Protein AF-A0A942LK55-F1 (afdb_monomer)

Solvent-accessible surface area (backbone atoms only — not comparable to full-atom values): 6197 Å² total; per-residue (Å²): 140,86,79,91,82,88,82,89,78,90,85,82,89,84,93,87,85,88,76,92,65,76,73,73,69,73,68,76,76,65,62,83,71,74,80,70,79,50,87,19,44,73,30,44,54,52,12,54,51,25,48,75,70,66,37,50,70,59,15,43,55,22,17,53,51,10,32,72,61,28,71,58,39,29,68,24,27,44,47,46,16,52,46,24,50,78,70,68,37,60,71,54,19,55,56,23,43,56,50,19,67,70,21,111

Sequence (104 aa):
MIHHTLVAGAVALLLGLPPAGAEAQSVPIEPAGSPAASAAQPQLDAALSALRAGNLPAAEQHFQAAVARDPQSAAGYLGMAEVAGRRGDQKTVEAWLRKGMAAA

pLDDT: mean 78.29, std 23.19, range [38.81, 98.5]

Structure (mmCIF, N/CA/C/O backbone):
data_AF-A0A942LK55-F1
#
_entry.id   AF-A0A942LK55-F1
#
loop_
_atom_site.group_PDB
_atom_site.id
_atom_site.type_symbol
_atom_site.label_atom_id
_atom_site.label_alt_id
_atom_site.label_comp_id
_atom_site.label_asym_id
_atom_site.label_entity_id
_atom_site.label_seq_id
_atom_site.pdbx_PDB_ins_code
_atom_site.Cartn_x
_atom_site.Cartn_y
_atom_site.Cartn_z
_atom_site.occupancy
_atom_site.B_iso_or_equiv
_atom_site.auth_seq_id
_atom_site.auth_comp_id
_atom_site.auth_asym_id
_atom_site.auth_atom_id
_atom_site.pdbx_PDB_model_num
ATOM 1 N N . MET A 1 1 ? 9.600 -50.834 1.790 1.00 38.81 1 MET A N 1
ATOM 2 C CA . MET A 1 1 ? 10.464 -49.990 0.936 1.00 38.81 1 MET A CA 1
ATOM 3 C C . MET A 1 1 ? 10.150 -50.358 -0.511 1.00 38.81 1 MET A C 1
ATOM 5 O O . MET A 1 1 ? 10.700 -51.320 -1.027 1.00 38.81 1 MET A O 1
ATOM 9 N N . ILE A 1 2 ? 9.127 -49.727 -1.092 1.00 48.91 2 ILE A N 1
ATOM 10 C CA . ILE A 1 2 ? 8.524 -50.167 -2.360 1.00 48.91 2 ILE A CA 1
ATOM 11 C C . ILE A 1 2 ? 9.082 -49.288 -3.479 1.00 48.91 2 ILE A C 1
ATOM 13 O O . ILE A 1 2 ? 8.946 -48.069 -3.437 1.00 48.91 2 ILE A O 1
ATOM 17 N N . HIS A 1 3 ? 9.764 -49.935 -4.420 1.00 41.69 3 HIS A N 1
ATOM 18 C CA . HIS A 1 3 ? 10.304 -49.344 -5.638 1.00 41.69 3 HIS A CA 1
ATOM 19 C C . HIS A 1 3 ? 9.198 -49.181 -6.695 1.00 41.69 3 HIS A C 1
ATOM 21 O O . HIS A 1 3 ? 8.256 -49.970 -6.753 1.00 41.69 3 HIS A O 1
ATOM 27 N N . HIS A 1 4 ? 9.345 -48.147 -7.524 1.00 50.84 4 HIS A N 1
ATOM 28 C CA . HIS A 1 4 ? 8.488 -47.792 -8.656 1.00 50.84 4 HIS A CA 1
ATOM 29 C C . HIS A 1 4 ? 8.338 -48.922 -9.686 1.00 50.84 4 HIS A C 1
ATOM 31 O O . HIS A 1 4 ? 9.323 -49.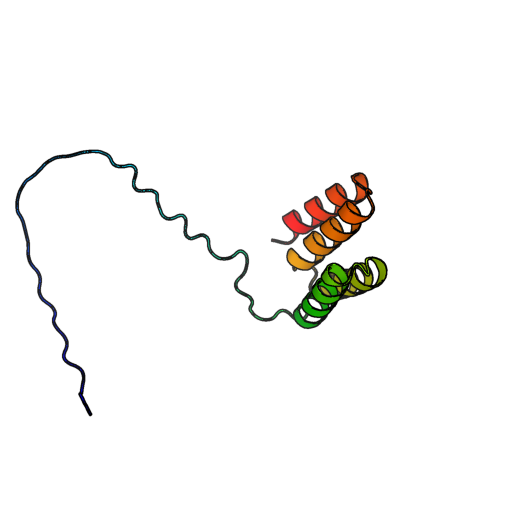560 -10.052 1.00 50.84 4 HIS A O 1
ATOM 37 N N . THR A 1 5 ? 7.137 -49.066 -10.255 1.00 55.53 5 THR A 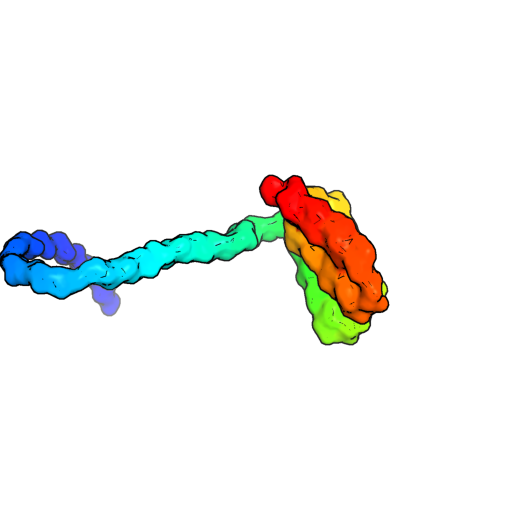N 1
ATOM 38 C CA . THR A 1 5 ? 6.936 -49.696 -11.569 1.00 55.53 5 THR A CA 1
ATOM 39 C C . THR A 1 5 ? 5.983 -48.862 -12.427 1.00 55.53 5 THR A C 1
ATOM 41 O O . THR A 1 5 ? 4.985 -48.319 -11.962 1.00 55.53 5 THR A O 1
ATOM 44 N N . LEU A 1 6 ? 6.390 -48.713 -13.683 1.00 48.03 6 LEU A N 1
ATOM 45 C CA . LEU A 1 6 ? 5.790 -47.954 -14.772 1.00 48.03 6 LEU A CA 1
ATOM 46 C C . LEU A 1 6 ? 4.725 -48.817 -15.466 1.00 48.03 6 LEU A C 1
ATOM 48 O O . LEU A 1 6 ? 4.987 -49.985 -15.741 1.00 48.03 6 LEU A O 1
ATOM 52 N N . VAL A 1 7 ? 3.559 -48.250 -15.795 1.00 45.31 7 VAL A N 1
ATOM 53 C CA . VAL A 1 7 ? 2.585 -48.887 -16.698 1.00 45.31 7 VAL A CA 1
ATOM 54 C C . VAL A 1 7 ? 2.218 -47.897 -17.794 1.00 45.31 7 VA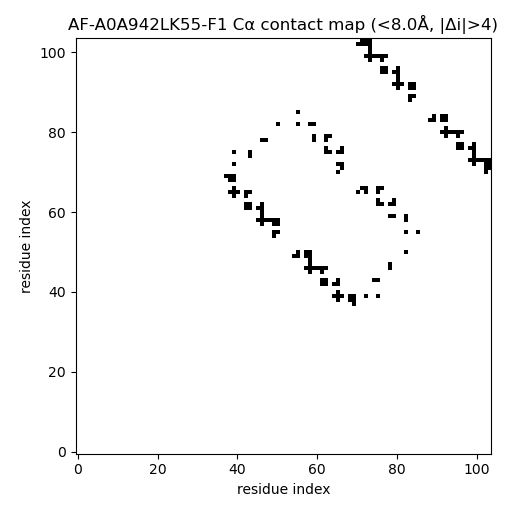L A C 1
ATOM 56 O O . VAL A 1 7 ? 1.411 -46.990 -17.607 1.00 45.31 7 VAL A O 1
ATOM 59 N N . ALA A 1 8 ? 2.845 -48.089 -18.951 1.00 44.94 8 ALA A N 1
ATOM 60 C CA . ALA A 1 8 ? 2.304 -47.666 -20.229 1.00 44.94 8 ALA A CA 1
ATOM 61 C C . ALA A 1 8 ? 1.260 -48.707 -20.658 1.00 44.94 8 ALA A C 1
ATOM 63 O O . ALA A 1 8 ? 1.550 -49.901 -20.682 1.00 44.94 8 ALA A O 1
ATOM 64 N N . GLY A 1 9 ? 0.052 -48.262 -20.988 1.00 40.06 9 GLY A N 1
ATOM 65 C CA . GLY A 1 9 ? -1.018 -49.131 -21.467 1.00 40.06 9 GLY A CA 1
ATOM 66 C C . GLY A 1 9 ? -2.027 -48.326 -22.267 1.00 40.06 9 GLY A C 1
ATOM 67 O O . GLY A 1 9 ? -2.917 -47.703 -21.701 1.00 40.06 9 GLY A O 1
ATOM 68 N N . ALA A 1 10 ? -1.847 -48.314 -23.585 1.00 48.22 10 ALA A N 1
ATOM 69 C CA . ALA A 1 10 ? -2.799 -47.769 -24.540 1.00 48.22 10 ALA A CA 1
ATOM 70 C C . ALA A 1 10 ? -4.076 -48.626 -24.581 1.00 48.22 10 ALA A C 1
ATOM 72 O O . ALA A 1 10 ? -3.988 -49.851 -24.634 1.00 48.22 10 ALA A O 1
ATOM 73 N N . VAL A 1 11 ? -5.247 -47.988 -24.643 1.00 44.94 11 VAL A N 1
ATOM 74 C CA . VAL A 1 11 ? -6.500 -48.623 -25.079 1.00 44.94 11 VAL A CA 1
ATOM 75 C C . VAL A 1 11 ? -7.236 -47.655 -25.998 1.00 44.94 11 VAL A C 1
ATOM 77 O O . VAL A 1 11 ? -7.442 -46.492 -25.659 1.00 44.94 11 VAL A O 1
ATOM 80 N N . ALA A 1 12 ? -7.603 -48.152 -27.177 1.00 45.56 12 ALA A N 1
ATOM 81 C CA . ALA A 1 12 ? -8.296 -47.432 -28.233 1.00 45.56 12 ALA A CA 1
ATOM 82 C C . ALA A 1 12 ? -9.739 -47.950 -28.423 1.00 45.56 12 ALA A C 1
ATOM 84 O O . ALA A 1 12 ? -9.970 -49.154 -28.355 1.00 45.56 12 ALA A O 1
ATOM 85 N N . LEU A 1 13 ? -10.629 -47.003 -28.760 1.00 44.91 13 LEU A N 1
ATOM 86 C CA . LEU A 1 13 ? -11.964 -47.080 -29.395 1.00 44.91 13 LEU A CA 1
ATOM 87 C C . LEU A 1 13 ? -13.153 -47.761 -28.679 1.00 44.91 13 LEU A C 1
ATOM 89 O O . LEU A 1 13 ? -13.166 -48.973 -28.520 1.00 44.91 13 LEU A O 1
ATOM 93 N N . LEU A 1 14 ? -14.253 -47.003 -28.494 1.00 43.22 14 LEU A N 1
ATOM 94 C CA . LEU A 1 14 ? -15.614 -47.382 -28.940 1.00 43.22 14 LEU A CA 1
ATOM 95 C C . LEU A 1 14 ? -16.594 -46.174 -28.940 1.00 43.22 14 LEU A C 1
ATOM 97 O O . LEU A 1 14 ? -16.424 -45.231 -28.176 1.00 43.22 14 LEU A O 1
ATOM 101 N N . LEU A 1 15 ? -17.586 -46.210 -29.841 1.00 49.38 15 LEU A N 1
ATOM 102 C CA . LEU A 1 15 ? -18.501 -45.133 -30.271 1.00 49.38 15 LEU A CA 1
ATOM 103 C C . LEU A 1 15 ? -19.495 -44.598 -29.207 1.00 49.38 15 LEU A C 1
ATOM 105 O O . LEU A 1 15 ? -20.108 -45.382 -28.489 1.00 49.38 15 LEU A O 1
ATOM 109 N N . GLY A 1 16 ? -19.783 -43.285 -29.249 1.00 44.41 16 GLY A N 1
ATOM 110 C CA . GLY A 1 16 ? -20.932 -42.625 -28.597 1.00 44.41 16 GLY A CA 1
ATOM 111 C C . GLY A 1 16 ? -20.881 -41.084 -28.711 1.00 44.41 16 GLY A C 1
ATOM 112 O O . GLY A 1 16 ? -19.802 -40.512 -28.670 1.00 44.41 16 GLY A O 1
ATOM 113 N N . LEU A 1 17 ? -22.020 -40.405 -28.886 1.00 53.25 17 LEU A N 1
ATOM 114 C CA . LEU A 1 17 ? -22.191 -38.981 -29.245 1.00 53.25 17 LEU A CA 1
ATOM 115 C C . LEU A 1 17 ? -23.295 -38.327 -28.374 1.00 53.25 17 LEU A C 1
ATOM 117 O O . LEU A 1 17 ? -24.180 -39.063 -27.942 1.00 53.25 17 LEU A O 1
ATOM 121 N N . PRO A 1 18 ? -23.413 -36.979 -28.272 1.00 62.09 18 PRO A N 1
ATOM 122 C CA . PRO A 1 18 ? -22.612 -35.940 -27.589 1.00 62.09 18 PRO A CA 1
ATOM 123 C C . PRO A 1 18 ? -23.332 -35.420 -26.289 1.00 62.09 18 PRO A C 1
ATOM 125 O O . PRO A 1 18 ? -24.358 -35.984 -25.913 1.00 62.09 18 PRO A O 1
ATOM 128 N N . PRO A 1 19 ? -22.857 -34.380 -25.563 1.00 46.12 19 PRO A N 1
ATOM 129 C CA . PRO A 1 19 ? -23.092 -32.996 -25.985 1.00 46.12 19 PRO A CA 1
ATOM 130 C C . PRO A 1 19 ? -21.832 -32.133 -25.909 1.00 46.12 19 PRO A C 1
ATOM 132 O O . PRO A 1 19 ? -20.880 -32.440 -25.195 1.00 46.12 19 PRO A O 1
ATOM 135 N N . ALA A 1 20 ? -21.876 -31.010 -26.622 1.00 53.47 20 ALA A N 1
ATOM 136 C CA . ALA A 1 20 ? -21.055 -29.841 -26.357 1.00 53.47 20 ALA A CA 1
ATOM 137 C C . ALA A 1 20 ? -21.318 -29.349 -24.920 1.00 53.47 20 ALA A C 1
ATOM 139 O O . ALA A 1 20 ? -22.041 -28.384 -24.687 1.00 53.47 20 ALA A O 1
ATOM 140 N N . GLY A 1 21 ? -20.765 -30.055 -23.938 1.00 47.84 21 GLY A N 1
ATOM 141 C CA . GLY A 1 21 ? -20.386 -29.443 -22.686 1.00 47.84 21 GLY A CA 1
ATOM 142 C C . GLY A 1 21 ? -19.286 -28.484 -23.071 1.00 47.84 21 GLY A C 1
ATOM 143 O O . GLY A 1 21 ? -18.251 -28.919 -23.566 1.00 47.84 21 GLY A O 1
ATOM 144 N N . ALA A 1 22 ? -19.566 -27.188 -22.947 1.00 53.44 22 ALA A N 1
ATOM 145 C CA . ALA A 1 22 ? -18.534 -26.180 -22.909 1.00 53.44 22 ALA A CA 1
ATOM 146 C C . ALA A 1 22 ? -17.435 -26.744 -22.016 1.00 53.44 22 ALA A C 1
ATOM 148 O O . ALA A 1 22 ? -17.634 -26.884 -20.806 1.00 53.44 22 ALA A O 1
ATOM 149 N N . GLU A 1 23 ? -16.322 -27.151 -22.627 1.00 42.31 23 GLU A N 1
ATOM 150 C CA . GLU A 1 23 ? -15.087 -27.268 -21.897 1.00 42.31 23 GLU A CA 1
ATOM 151 C C . GLU A 1 23 ? -14.938 -25.866 -21.338 1.00 42.31 23 GLU A C 1
ATOM 153 O O . GLU A 1 23 ? -14.666 -24.902 -22.060 1.00 42.31 23 GLU A O 1
ATOM 158 N N . ALA A 1 24 ? -15.286 -25.730 -20.058 1.00 49.16 24 ALA A N 1
ATOM 159 C CA . ALA A 1 24 ? -14.739 -24.707 -19.219 1.00 49.16 24 ALA A CA 1
ATOM 160 C C . ALA A 1 24 ? -13.256 -24.984 -19.348 1.00 49.16 24 ALA A C 1
ATOM 162 O O . ALA A 1 24 ? -12.705 -25.811 -18.626 1.00 49.16 24 ALA A O 1
ATOM 163 N N . GLN A 1 25 ? -12.672 -24.383 -20.389 1.00 42.34 25 GLN A N 1
ATOM 164 C CA . GLN A 1 25 ? -11.265 -24.144 -20.511 1.00 42.34 25 GLN A CA 1
ATOM 165 C C . GLN A 1 25 ? -10.973 -23.622 -19.129 1.00 42.34 25 GLN A C 1
ATOM 167 O O . GLN A 1 25 ? -11.468 -22.557 -18.743 1.00 42.34 25 GLN A O 1
ATOM 172 N N . SER A 1 26 ? -10.355 -24.473 -18.323 1.00 41.25 26 SER A N 1
ATOM 173 C CA . SER A 1 26 ? -9.757 -24.083 -17.080 1.00 41.25 26 SER A CA 1
ATOM 174 C C . SER A 1 26 ? -8.740 -23.086 -17.568 1.00 41.25 26 SER A C 1
ATOM 176 O O . SER A 1 26 ? -7.639 -23.476 -17.942 1.00 41.25 26 SER A O 1
ATOM 178 N N . VAL A 1 27 ? -9.176 -21.822 -17.699 1.00 50.78 27 VAL A N 1
ATOM 179 C CA . VAL A 1 27 ? -8.309 -20.672 -17.830 1.00 50.78 27 VAL A CA 1
ATOM 180 C C . VAL A 1 27 ? -7.322 -20.979 -16.737 1.00 50.78 27 VAL A C 1
ATOM 182 O O . VAL A 1 27 ? -7.757 -21.080 -15.580 1.00 50.78 27 VAL A O 1
ATOM 185 N N . PRO A 1 28 ? -6.066 -21.304 -17.079 1.00 45.16 28 PRO A N 1
ATOM 186 C CA . PRO A 1 28 ? -5.054 -21.384 -16.069 1.00 45.16 28 PRO A CA 1
ATOM 187 C C . PRO A 1 28 ? -5.167 -20.014 -15.437 1.00 45.16 28 PRO A C 1
ATOM 189 O O . PRO A 1 28 ? -4.870 -19.000 -16.071 1.00 45.16 28 PRO A O 1
ATOM 192 N N . ILE A 1 29 ? -5.744 -19.957 -14.239 1.00 51.50 29 ILE A N 1
ATOM 193 C CA . ILE A 1 29 ? -5.610 -18.786 -13.410 1.00 51.50 29 ILE A CA 1
ATOM 194 C C . ILE A 1 29 ? -4.161 -18.935 -13.002 1.00 51.50 29 ILE A C 1
ATOM 196 O O . ILE A 1 29 ? -3.858 -19.507 -11.958 1.00 51.50 29 ILE A O 1
ATOM 200 N N . GLU A 1 30 ? -3.265 -18.585 -13.931 1.00 41.84 30 GLU A N 1
ATOM 201 C CA . GLU A 1 30 ? -1.885 -18.334 -13.623 1.00 41.84 30 GLU A CA 1
ATOM 202 C C . GLU A 1 30 ? -2.000 -17.347 -12.474 1.00 41.84 30 GLU A C 1
ATOM 204 O O . GLU A 1 30 ? -2.601 -16.280 -12.660 1.00 41.84 30 GLU A O 1
ATOM 209 N N . PRO A 1 31 ? -1.607 -17.743 -11.251 1.00 53.75 31 PRO A N 1
ATOM 210 C CA . PRO A 1 31 ? -1.652 -16.827 -10.134 1.00 53.75 31 PRO A CA 1
ATOM 211 C C . PRO A 1 31 ? -0.874 -15.610 -10.610 1.00 53.75 31 PRO A C 1
ATOM 213 O O . PRO A 1 31 ? 0.287 -15.753 -10.992 1.00 53.75 31 PRO A O 1
ATOM 216 N N . ALA A 1 32 ? -1.562 -14.471 -10.723 1.00 53.66 32 ALA A N 1
ATOM 217 C CA . ALA A 1 32 ? -0.995 -13.241 -11.244 1.00 53.66 32 ALA A CA 1
ATOM 218 C C . ALA A 1 32 ? 0.371 -13.029 -10.582 1.00 53.66 32 ALA A C 1
ATOM 220 O O . ALA A 1 32 ? 0.432 -12.764 -9.385 1.00 53.66 32 ALA A O 1
ATOM 221 N N . GLY A 1 33 ? 1.444 -13.248 -11.34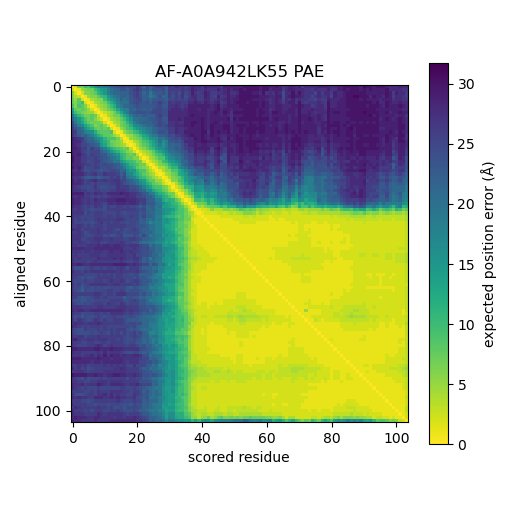7 1.00 52.53 33 GLY A N 1
ATOM 222 C CA . GLY A 1 33 ? 2.815 -13.279 -10.849 1.00 52.53 33 GLY A CA 1
ATOM 223 C C . GLY A 1 33 ? 3.075 -14.375 -9.809 1.00 52.53 33 GLY A C 1
ATOM 224 O O . GLY A 1 33 ? 2.805 -14.217 -8.620 1.00 52.53 33 GLY A O 1
ATOM 225 N N . SER A 1 34 ? 3.723 -15.462 -10.226 1.00 45.06 34 SER A N 1
ATOM 226 C CA . SER A 1 34 ? 4.432 -16.327 -9.276 1.00 45.06 34 SER A CA 1
ATOM 227 C C . SER A 1 34 ? 5.362 -15.469 -8.397 1.00 45.06 34 SER A C 1
ATOM 229 O O . SER A 1 34 ? 6.095 -14.641 -8.947 1.00 45.06 34 SER A O 1
ATOM 231 N N . PRO A 1 35 ? 5.385 -15.643 -7.061 1.00 52.16 35 PRO A N 1
ATOM 232 C CA . PRO A 1 35 ? 6.229 -14.867 -6.169 1.00 52.16 35 PRO A CA 1
ATOM 233 C C . PRO A 1 35 ? 7.653 -15.418 -6.254 1.00 52.16 35 PRO A C 1
ATOM 235 O O . PRO A 1 35 ? 8.168 -16.025 -5.318 1.00 52.16 35 PRO A O 1
ATOM 238 N N . ALA A 1 36 ? 8.336 -15.193 -7.377 1.00 49.00 36 ALA A N 1
ATOM 239 C CA . ALA A 1 36 ? 9.760 -14.946 -7.254 1.00 49.00 36 ALA A CA 1
ATOM 240 C C . ALA A 1 36 ? 9.844 -13.763 -6.294 1.00 49.00 36 ALA A C 1
ATOM 242 O O . ALA A 1 36 ? 9.261 -12.713 -6.570 1.00 49.00 36 ALA A O 1
ATOM 243 N N . ALA A 1 37 ? 10.410 -13.987 -5.109 1.00 57.88 37 ALA A N 1
ATOM 244 C CA . ALA A 1 37 ? 10.375 -12.999 -4.054 1.00 57.88 37 ALA A CA 1
ATOM 245 C C . ALA A 1 37 ? 11.128 -11.745 -4.519 1.00 57.88 37 ALA A C 1
ATOM 247 O O . ALA A 1 37 ? 12.348 -11.663 -4.411 1.00 57.88 37 ALA A O 1
ATOM 248 N N . SER A 1 38 ? 10.397 -10.803 -5.118 1.00 68.31 38 SER A N 1
ATOM 249 C CA . SER A 1 38 ? 10.943 -9.544 -5.599 1.00 68.31 38 SER A CA 1
ATOM 250 C C . SER A 1 38 ? 11.569 -8.783 -4.430 1.00 68.31 38 SER A C 1
ATOM 252 O O . SER A 1 38 ? 11.189 -8.971 -3.271 1.00 68.31 38 SER A O 1
ATOM 254 N N . ALA A 1 39 ? 12.500 -7.875 -4.723 1.00 81.06 39 ALA A N 1
ATOM 255 C CA . ALA A 1 39 ? 13.140 -7.015 -3.726 1.00 81.06 39 ALA A CA 1
ATOM 256 C C . ALA A 1 39 ? 12.134 -6.187 -2.891 1.00 81.06 39 ALA A C 1
ATOM 258 O O . ALA A 1 39 ? 12.509 -5.617 -1.867 1.00 81.06 39 ALA A O 1
ATOM 259 N N . ALA A 1 40 ? 10.873 -6.128 -3.328 1.00 89.44 40 ALA A N 1
ATOM 260 C CA . ALA A 1 40 ? 9.749 -5.501 -2.649 1.00 89.44 40 ALA A CA 1
ATOM 261 C C . ALA A 1 40 ? 8.985 -6.399 -1.652 1.00 89.44 40 ALA A C 1
ATOM 263 O O . ALA A 1 40 ? 8.199 -5.867 -0.871 1.00 89.44 40 ALA A O 1
ATOM 264 N N . GLN A 1 41 ? 9.178 -7.726 -1.646 1.00 91.88 41 GLN A N 1
ATOM 265 C CA . GLN A 1 41 ? 8.405 -8.646 -0.792 1.00 91.88 41 GLN A CA 1
ATOM 266 C C . GLN A 1 41 ? 8.391 -8.277 0.697 1.00 91.88 41 GLN A C 1
ATOM 268 O O . GLN A 1 41 ? 7.295 -8.147 1.237 1.00 91.88 41 GLN A O 1
ATOM 273 N N . PRO A 1 42 ? 9.531 -8.016 1.373 1.00 94.94 42 PRO A N 1
ATOM 274 C CA . PRO A 1 42 ? 9.479 -7.736 2.807 1.00 94.94 42 PRO A CA 1
ATOM 275 C C . PRO A 1 42 ? 8.692 -6.456 3.123 1.00 94.94 42 PRO A C 1
ATOM 277 O O . PRO A 1 42 ? 8.049 -6.355 4.168 1.00 94.94 42 PRO A O 1
ATOM 280 N N . GLN A 1 43 ? 8.701 -5.476 2.218 1.00 96.62 43 GLN A N 1
ATOM 281 C CA . GLN A 1 43 ? 7.883 -4.276 2.339 1.00 96.62 43 GLN A CA 1
ATOM 282 C C . GLN A 1 43 ? 6.404 -4.573 2.070 1.00 96.62 43 GLN A C 1
ATOM 284 O O . GLN A 1 43 ? 5.554 -4.048 2.782 1.00 96.62 43 GLN A O 1
ATOM 289 N N . LEU A 1 44 ? 6.076 -5.433 1.104 1.00 95.88 44 LEU A N 1
ATOM 290 C CA . LEU A 1 44 ? 4.696 -5.860 0.856 1.00 95.88 44 LEU A CA 1
ATOM 291 C C . LEU A 1 44 ? 4.113 -6.611 2.064 1.00 95.88 44 LEU A C 1
ATOM 293 O O . LEU A 1 44 ? 3.008 -6.289 2.497 1.00 95.88 44 LEU A O 1
ATOM 297 N N . ASP A 1 45 ? 4.866 -7.530 2.672 1.00 96.94 45 ASP A N 1
ATOM 298 C CA . ASP A 1 45 ? 4.448 -8.250 3.882 1.00 96.94 45 ASP A CA 1
ATOM 299 C C . ASP A 1 45 ? 4.169 -7.296 5.053 1.00 96.94 45 ASP A C 1
ATOM 301 O O . ASP A 1 45 ? 3.129 -7.385 5.720 1.00 96.94 45 ASP A O 1
ATOM 305 N N . ALA A 1 46 ? 5.073 -6.338 5.284 1.00 97.62 46 ALA A N 1
ATOM 306 C CA . ALA A 1 46 ? 4.905 -5.320 6.315 1.00 97.62 46 ALA A CA 1
ATOM 307 C C . ALA A 1 46 ? 3.676 -4.433 6.043 1.00 97.62 46 ALA A C 1
ATOM 309 O O . ALA A 1 46 ? 2.893 -4.158 6.958 1.00 97.62 46 ALA A O 1
ATOM 310 N N . ALA A 1 47 ? 3.454 -4.047 4.784 1.00 97.50 47 ALA A N 1
ATOM 311 C CA . ALA A 1 47 ? 2.304 -3.250 4.374 1.00 97.50 47 ALA A CA 1
ATOM 312 C C . ALA A 1 47 ? 0.976 -3.985 4.605 1.00 97.50 47 ALA A C 1
ATOM 314 O O . ALA A 1 47 ? 0.041 -3.424 5.178 1.00 97.50 47 ALA A O 1
ATOM 315 N N . LEU A 1 48 ? 0.904 -5.263 4.222 1.00 97.94 48 LEU A N 1
ATOM 316 C CA . LEU A 1 48 ? -0.270 -6.112 4.429 1.00 97.94 48 LEU A CA 1
ATOM 317 C C . LEU A 1 48 ? -0.540 -6.366 5.917 1.00 97.94 48 LEU A C 1
ATOM 319 O O . LEU A 1 48 ? -1.695 -6.432 6.344 1.00 97.94 48 LEU A O 1
ATOM 323 N N . SER A 1 49 ? 0.509 -6.497 6.732 1.00 98.12 49 SER A N 1
ATOM 324 C CA . SER A 1 49 ? 0.377 -6.559 8.191 1.00 98.12 49 SER A CA 1
ATOM 325 C C . SER A 1 49 ? -0.235 -5.269 8.753 1.00 98.12 49 SER A C 1
ATOM 327 O O . SER A 1 49 ? -1.230 -5.318 9.479 1.00 98.12 49 SER A O 1
ATOM 329 N N . ALA A 1 50 ? 0.278 -4.108 8.338 1.00 98.19 50 ALA A N 1
ATOM 330 C CA . ALA A 1 50 ? -0.243 -2.808 8.753 1.00 98.19 50 ALA A CA 1
ATOM 331 C C . ALA A 1 50 ? -1.695 -2.564 8.295 1.00 98.19 50 ALA A C 1
ATOM 333 O O . ALA A 1 50 ? -2.502 -2.064 9.080 1.00 98.19 50 ALA A O 1
ATOM 334 N N . LEU A 1 51 ? -2.065 -2.978 7.074 1.00 97.62 51 LEU A N 1
ATOM 335 C CA . LEU A 1 51 ? -3.449 -2.920 6.581 1.00 97.62 51 LEU A CA 1
ATOM 336 C C . LEU A 1 51 ? -4.404 -3.742 7.448 1.00 97.62 51 LEU A C 1
ATOM 338 O O . LEU A 1 51 ? -5.480 -3.259 7.805 1.00 97.62 51 LEU A O 1
ATOM 342 N N . ARG A 1 52 ? -4.014 -4.974 7.799 1.00 97.56 52 ARG A N 1
ATOM 343 C CA . ARG A 1 52 ? -4.809 -5.847 8.679 1.00 97.56 52 ARG A CA 1
ATOM 344 C C . ARG A 1 52 ? -4.978 -5.249 10.072 1.00 97.56 52 ARG A C 1
ATOM 346 O O . ARG A 1 52 ? -6.046 -5.382 10.656 1.00 97.56 52 ARG A O 1
ATOM 353 N N . ALA A 1 53 ? -3.963 -4.544 10.567 1.00 97.75 53 ALA A N 1
ATOM 354 C CA . ALA A 1 53 ? -4.024 -3.806 11.826 1.00 97.75 53 ALA A CA 1
ATOM 355 C C . ALA A 1 53 ? -4.813 -2.481 11.738 1.00 97.75 53 ALA A C 1
ATOM 357 O O . ALA A 1 53 ? -4.949 -1.787 12.742 1.00 97.75 53 ALA A O 1
ATOM 358 N N . GLY A 1 54 ? -5.300 -2.088 10.554 1.00 97.19 54 GLY A N 1
ATOM 359 C CA . GLY A 1 54 ? -5.980 -0.806 10.337 1.00 97.19 54 GLY A CA 1
ATOM 360 C C . GLY A 1 54 ? -5.050 0.414 10.364 1.00 97.19 54 GLY A C 1
ATOM 361 O O . GLY A 1 54 ? -5.520 1.548 10.283 1.00 97.19 54 GLY A O 1
ATOM 362 N N . ASN A 1 55 ? -3.732 0.212 10.435 1.00 98.44 55 ASN A N 1
ATOM 363 C CA . ASN A 1 55 ? -2.747 1.288 10.430 1.00 98.44 55 ASN A CA 1
ATOM 364 C C . ASN A 1 55 ? -2.459 1.731 8.988 1.00 98.44 55 ASN A C 1
ATOM 366 O O . ASN A 1 55 ? -1.450 1.364 8.382 1.00 98.44 55 ASN A O 1
ATOM 370 N N . LEU A 1 56 ? -3.381 2.521 8.431 1.00 97.94 56 LEU A N 1
ATOM 371 C CA . LEU A 1 56 ? -3.285 3.028 7.060 1.00 97.94 56 LEU A CA 1
ATOM 372 C C . LEU A 1 56 ? -2.022 3.869 6.796 1.00 97.94 56 LEU A C 1
ATOM 374 O O . LEU A 1 56 ? -1.494 3.764 5.691 1.00 97.94 56 LEU A O 1
ATOM 378 N N . PRO A 1 57 ? -1.520 4.703 7.732 1.00 98.38 57 PRO A N 1
ATOM 379 C CA . PRO A 1 57 ? -0.251 5.407 7.540 1.00 98.38 57 PRO A CA 1
ATOM 380 C C . PRO A 1 57 ? 0.945 4.463 7.368 1.00 98.38 57 PRO A C 1
ATOM 382 O O . PRO A 1 57 ? 1.713 4.622 6.422 1.00 98.38 57 PRO A O 1
ATOM 385 N N . ALA A 1 58 ? 1.086 3.453 8.233 1.00 98.19 58 ALA A N 1
ATOM 386 C CA . ALA A 1 58 ? 2.193 2.500 8.133 1.00 98.19 58 ALA A CA 1
ATOM 387 C C . ALA A 1 58 ? 2.085 1.631 6.871 1.00 98.19 58 ALA A C 1
ATOM 389 O O . ALA A 1 58 ? 3.084 1.394 6.192 1.00 98.19 58 ALA A O 1
ATOM 390 N N . ALA A 1 59 ? 0.869 1.204 6.515 1.00 98.50 59 ALA A N 1
ATOM 391 C CA . ALA A 1 59 ? 0.623 0.472 5.276 1.00 98.50 59 ALA A CA 1
ATOM 392 C C . ALA A 1 59 ? 1.097 1.260 4.050 1.00 98.50 59 ALA A C 1
ATOM 394 O O . ALA A 1 59 ? 1.813 0.723 3.209 1.00 98.50 59 ALA A O 1
ATOM 395 N N . GLU A 1 60 ? 0.747 2.546 3.979 1.00 98.25 60 GLU A N 1
ATOM 396 C CA . GLU A 1 60 ? 1.165 3.421 2.887 1.00 98.25 60 GLU A CA 1
ATOM 397 C C . GLU A 1 60 ? 2.688 3.513 2.774 1.00 98.25 60 GLU A C 1
ATOM 399 O O . GLU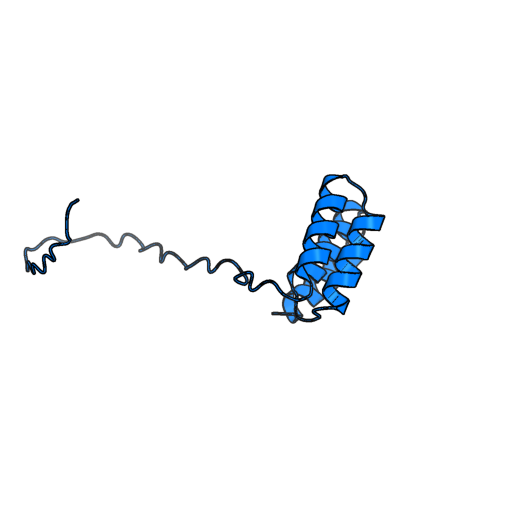 A 1 60 ? 3.236 3.336 1.691 1.00 98.25 60 GLU A O 1
ATOM 404 N N . GLN A 1 61 ? 3.384 3.743 3.890 1.00 98.50 61 GLN A N 1
ATOM 405 C CA . GLN A 1 61 ? 4.844 3.846 3.905 1.00 98.50 61 GLN A CA 1
ATOM 406 C C . GLN A 1 61 ? 5.511 2.574 3.377 1.00 98.50 61 GLN A C 1
ATOM 408 O O . GLN A 1 61 ? 6.454 2.638 2.585 1.00 98.50 61 GLN A O 1
ATOM 413 N N . HIS A 1 62 ? 5.011 1.411 3.787 1.00 98.31 62 HIS A N 1
ATOM 414 C CA . HIS A 1 62 ? 5.544 0.137 3.332 1.00 98.31 62 HIS A CA 1
ATOM 415 C C . HIS A 1 62 ? 5.236 -0.126 1.851 1.00 98.31 62 HIS A C 1
ATOM 417 O O . HIS A 1 62 ? 6.136 -0.533 1.120 1.00 98.31 62 HIS A O 1
ATOM 423 N N . PHE A 1 63 ? 4.035 0.191 1.357 1.00 97.69 63 PHE A N 1
ATOM 424 C CA . PHE A 1 63 ? 3.747 0.085 -0.079 1.00 97.69 63 PHE A CA 1
ATOM 425 C C . PHE A 1 63 ? 4.566 1.067 -0.924 1.00 97.69 63 PHE A C 1
ATOM 427 O O . PHE A 1 63 ? 5.059 0.687 -1.985 1.00 97.69 63 PHE A O 1
ATOM 434 N N . GLN A 1 64 ? 4.788 2.296 -0.450 1.00 97.62 64 GLN A N 1
ATOM 435 C CA . GLN A 1 64 ? 5.683 3.254 -1.108 1.00 97.62 64 GLN A CA 1
ATOM 436 C C . GLN A 1 64 ? 7.114 2.713 -1.195 1.00 97.62 64 GLN A C 1
ATOM 438 O O . GLN A 1 64 ? 7.753 2.798 -2.244 1.00 97.62 64 GLN A O 1
ATOM 443 N N . ALA A 1 65 ? 7.614 2.110 -0.116 1.00 97.25 65 ALA A N 1
ATOM 444 C CA . ALA A 1 65 ? 8.924 1.474 -0.123 1.00 97.25 65 ALA A CA 1
ATOM 445 C C . ALA A 1 65 ? 8.970 0.266 -1.075 1.00 97.25 65 ALA A C 1
ATOM 447 O O . ALA A 1 65 ? 9.975 0.082 -1.757 1.00 97.25 65 ALA A O 1
ATOM 448 N N . ALA A 1 66 ? 7.893 -0.520 -1.165 1.00 95.62 66 ALA A N 1
ATOM 449 C CA . ALA A 1 66 ? 7.782 -1.635 -2.102 1.00 95.62 66 ALA A CA 1
ATOM 450 C C . ALA A 1 66 ? 7.914 -1.161 -3.559 1.00 95.62 66 ALA A C 1
ATOM 452 O O . ALA A 1 66 ? 8.794 -1.637 -4.269 1.00 95.62 66 ALA A O 1
ATOM 453 N N . VAL A 1 67 ? 7.132 -0.160 -3.985 1.00 95.00 67 VAL A N 1
ATOM 454 C CA . VAL A 1 67 ? 7.202 0.361 -5.368 1.00 95.00 67 VAL A CA 1
ATOM 455 C C . VAL A 1 67 ? 8.501 1.112 -5.668 1.00 95.00 67 VAL A C 1
ATOM 457 O O . VAL A 1 67 ? 8.911 1.200 -6.819 1.00 95.00 67 VAL A O 1
ATOM 460 N N . ALA A 1 68 ? 9.178 1.650 -4.649 1.00 95.38 68 ALA A N 1
ATOM 461 C CA . ALA A 1 68 ? 10.504 2.242 -4.817 1.00 95.38 68 ALA A CA 1
ATOM 462 C C . ALA A 1 68 ? 11.597 1.181 -5.032 1.00 95.38 68 ALA A C 1
ATOM 464 O O . ALA A 1 68 ? 12.604 1.458 -5.680 1.00 95.38 68 ALA A O 1
ATOM 465 N N . ARG A 1 69 ? 11.421 -0.023 -4.469 1.00 93.06 69 ARG A N 1
ATOM 466 C CA . ARG A 1 69 ? 12.339 -1.160 -4.646 1.00 93.06 69 ARG A CA 1
ATOM 467 C C . ARG A 1 69 ? 12.077 -1.914 -5.937 1.00 93.06 69 ARG A C 1
ATOM 469 O O . ARG A 1 69 ? 13.029 -2.334 -6.585 1.00 93.06 69 ARG A O 1
ATOM 476 N N . ASP A 1 70 ? 10.808 -2.070 -6.280 1.00 92.44 70 ASP A N 1
ATOM 477 C CA . ASP A 1 70 ? 10.360 -2.720 -7.499 1.00 92.44 70 ASP A CA 1
ATOM 478 C C . ASP A 1 70 ? 9.238 -1.896 -8.151 1.00 92.44 70 ASP A C 1
ATOM 480 O O . ASP A 1 70 ? 8.058 -2.074 -7.831 1.00 92.44 70 ASP A O 1
ATOM 484 N N . PRO A 1 71 ? 9.594 -0.989 -9.076 1.00 93.19 71 PRO A N 1
ATOM 485 C CA . PRO A 1 71 ? 8.621 -0.209 -9.834 1.00 93.19 71 PRO A CA 1
ATOM 486 C C . PRO A 1 71 ? 7.742 -1.043 -10.775 1.00 93.19 71 PRO A C 1
ATOM 488 O O . PRO A 1 71 ? 6.745 -0.525 -11.265 1.00 93.19 71 PRO A O 1
ATOM 491 N N . GLN A 1 72 ? 8.089 -2.306 -11.046 1.00 91.94 72 GLN A N 1
ATOM 492 C CA . GLN A 1 72 ? 7.257 -3.234 -11.823 1.00 91.94 72 GLN A CA 1
ATOM 493 C C . GLN A 1 72 ? 6.344 -4.073 -10.914 1.00 91.94 72 GLN A C 1
ATOM 495 O O . GLN A 1 72 ? 5.601 -4.938 -11.366 1.00 91.94 72 GLN A O 1
ATOM 500 N N . SER A 1 73 ? 6.344 -3.813 -9.605 1.00 89.75 73 SER A N 1
ATOM 501 C CA . SER A 1 73 ? 5.443 -4.502 -8.693 1.00 89.75 73 SER A CA 1
ATOM 502 C C . SER A 1 73 ? 4.031 -3.928 -8.787 1.00 89.75 73 SER A C 1
ATOM 504 O O . SER A 1 73 ? 3.679 -2.960 -8.102 1.00 89.75 73 SER A O 1
ATOM 506 N N . ALA A 1 74 ? 3.172 -4.584 -9.569 1.00 92.88 74 ALA A N 1
ATOM 507 C CA . ALA A 1 74 ? 1.737 -4.299 -9.574 1.00 92.88 74 ALA A CA 1
ATOM 508 C C . ALA A 1 74 ? 1.141 -4.355 -8.151 1.00 92.88 74 ALA A C 1
ATOM 510 O O . ALA A 1 74 ? 0.337 -3.498 -7.780 1.00 92.88 74 ALA A O 1
ATOM 511 N N . ALA A 1 75 ? 1.595 -5.299 -7.317 1.00 93.25 75 ALA A N 1
ATOM 512 C CA . ALA A 1 75 ? 1.140 -5.467 -5.935 1.00 93.25 75 ALA A CA 1
ATOM 513 C C . ALA A 1 75 ? 1.365 -4.219 -5.063 1.00 93.25 75 ALA A C 1
ATOM 515 O O . ALA A 1 75 ? 0.499 -3.867 -4.262 1.00 93.25 75 ALA A O 1
ATOM 516 N N . GLY A 1 76 ? 2.488 -3.514 -5.239 1.00 95.25 76 GLY A N 1
ATOM 517 C CA . GLY A 1 76 ? 2.763 -2.283 -4.497 1.00 95.25 76 GLY A CA 1
ATOM 518 C C . GLY A 1 76 ? 1.776 -1.163 -4.835 1.00 95.25 76 GLY A C 1
ATOM 519 O O . GLY A 1 76 ? 1.241 -0.508 -3.939 1.00 95.25 76 GLY A O 1
ATOM 520 N N . TYR A 1 77 ? 1.462 -0.983 -6.121 1.00 97.12 77 TYR A N 1
ATOM 521 C CA . TYR A 1 77 ? 0.472 0.005 -6.557 1.00 97.12 77 TYR A CA 1
ATOM 522 C C . TYR A 1 77 ? -0.960 -0.376 -6.162 1.00 97.12 77 TYR A C 1
ATOM 524 O O . TYR A 1 77 ? -1.720 0.493 -5.735 1.00 97.12 77 TYR A O 1
ATOM 532 N N . LEU A 1 78 ? -1.327 -1.659 -6.239 1.00 97.19 78 LEU A N 1
ATOM 533 C CA . LEU A 1 78 ? -2.629 -2.139 -5.761 1.00 97.19 78 LEU A CA 1
ATOM 534 C C . LEU A 1 78 ? -2.793 -1.916 -4.250 1.00 97.19 78 LEU A C 1
ATOM 536 O O . LEU A 1 78 ? -3.854 -1.486 -3.802 1.00 97.19 78 LEU A O 1
ATOM 540 N N . GLY A 1 79 ? -1.732 -2.114 -3.466 1.00 96.50 79 GLY A N 1
ATOM 541 C CA . GLY A 1 79 ? -1.724 -1.801 -2.038 1.00 96.50 79 GLY A CA 1
ATOM 542 C C . GLY A 1 79 ? -1.959 -0.319 -1.731 1.00 96.50 79 GLY A C 1
ATOM 543 O O . GLY A 1 79 ? -2.733 0.016 -0.834 1.00 96.50 79 GLY A O 1
ATOM 544 N N . MET A 1 80 ? -1.363 0.585 -2.516 1.00 98.31 80 MET A N 1
ATOM 545 C CA . MET A 1 80 ? -1.629 2.027 -2.413 1.00 98.31 80 MET A CA 1
ATOM 546 C C . MET A 1 80 ? -3.087 2.376 -2.750 1.00 98.31 80 MET A C 1
ATOM 548 O O . MET A 1 80 ? -3.677 3.243 -2.099 1.00 98.31 80 MET A O 1
ATOM 552 N N . ALA A 1 81 ? -3.687 1.692 -3.731 1.00 98.06 81 ALA A N 1
ATOM 553 C CA . ALA A 1 81 ? -5.103 1.849 -4.057 1.00 98.06 81 ALA A CA 1
ATOM 554 C C . ALA A 1 81 ? -6.006 1.392 -2.897 1.00 98.06 81 ALA A C 1
ATOM 556 O O . ALA A 1 81 ? -6.923 2.116 -2.523 1.00 98.06 81 ALA A O 1
ATOM 557 N N . GLU A 1 82 ? -5.710 0.252 -2.267 1.00 97.94 82 GLU A N 1
ATOM 558 C CA . GLU A 1 82 ? -6.440 -0.239 -1.087 1.00 97.94 82 GLU A CA 1
ATOM 559 C C . GLU A 1 82 ? -6.368 0.756 0.085 1.00 97.94 82 GLU A C 1
ATOM 561 O O . GLU A 1 82 ? -7.385 1.075 0.705 1.00 97.94 82 GLU A O 1
ATOM 566 N N . VAL A 1 83 ? -5.182 1.312 0.368 1.00 98.31 83 VAL A N 1
ATOM 567 C CA . VAL A 1 83 ? -5.015 2.352 1.399 1.00 98.31 83 VAL A CA 1
ATOM 568 C C . VAL A 1 83 ? -5.882 3.577 1.096 1.00 98.31 83 VAL A C 1
ATOM 570 O O . VAL A 1 83 ? -6.558 4.084 1.993 1.00 98.31 83 VAL A O 1
ATOM 573 N N . ALA A 1 84 ? -5.884 4.049 -0.153 1.00 97.81 84 ALA A N 1
ATOM 574 C CA . ALA A 1 84 ? -6.699 5.186 -0.573 1.00 97.81 84 ALA A CA 1
ATOM 575 C C . ALA A 1 84 ? -8.204 4.894 -0.451 1.00 97.81 84 ALA A C 1
ATOM 577 O O . ALA A 1 84 ? -8.953 5.733 0.052 1.00 97.81 84 ALA A O 1
ATOM 578 N N . GLY A 1 85 ? -8.633 3.683 -0.817 1.00 98.06 85 GLY A N 1
ATOM 579 C CA . GLY A 1 85 ? -10.021 3.239 -0.702 1.00 98.06 85 GLY A CA 1
ATOM 580 C C . GLY A 1 85 ? -10.505 3.241 0.746 1.00 98.06 85 GLY A C 1
ATOM 581 O O . GLY A 1 85 ? -11.561 3.794 1.046 1.00 98.06 85 GLY A O 1
ATOM 582 N N . ARG A 1 86 ? -9.683 2.743 1.679 1.00 97.50 86 ARG A N 1
ATOM 583 C CA . ARG A 1 86 ? -9.988 2.782 3.122 1.00 97.50 86 ARG A CA 1
ATOM 584 C C . ARG A 1 86 ? -10.053 4.194 3.704 1.00 97.50 86 ARG A C 1
ATOM 586 O O . ARG A 1 86 ? -10.692 4.391 4.733 1.00 97.50 86 ARG A O 1
ATOM 593 N N . ARG A 1 87 ? -9.407 5.172 3.062 1.00 96.56 87 ARG A N 1
ATOM 594 C CA . ARG A 1 87 ? -9.495 6.600 3.417 1.00 96.56 87 ARG A CA 1
ATOM 595 C C . ARG A 1 87 ? -10.677 7.316 2.756 1.00 96.56 87 ARG A C 1
ATOM 597 O O . ARG A 1 87 ? -10.927 8.471 3.084 1.00 96.56 87 ARG A O 1
ATOM 604 N N . GLY A 1 88 ? -11.388 6.660 1.837 1.00 97.38 88 GLY A N 1
ATOM 605 C CA . GLY A 1 88 ? -12.455 7.272 1.043 1.00 97.38 88 GLY A CA 1
ATOM 606 C C . GLY A 1 88 ? -11.953 8.194 -0.074 1.00 97.38 88 GLY A C 1
ATOM 607 O O . GLY A 1 88 ? -12.739 8.963 -0.626 1.00 97.38 88 GLY A O 1
ATOM 608 N N . ASP A 1 89 ? -10.664 8.137 -0.428 1.00 97.19 89 ASP A N 1
ATOM 609 C CA . ASP A 1 89 ? -10.087 8.955 -1.500 1.00 97.19 89 ASP A CA 1
ATOM 610 C C . ASP A 1 89 ? -10.155 8.229 -2.849 1.00 97.19 89 ASP A C 1
ATOM 612 O O . ASP A 1 89 ? -9.178 7.666 -3.351 1.00 97.19 89 ASP A O 1
ATOM 616 N N . GLN A 1 90 ? -11.344 8.263 -3.450 1.00 95.12 90 GLN A N 1
ATOM 617 C CA . GLN A 1 90 ? -11.632 7.580 -4.711 1.00 95.12 90 GLN A CA 1
ATOM 618 C C . GLN A 1 90 ? -10.746 8.056 -5.875 1.00 95.12 90 GLN A C 1
ATOM 620 O O . GLN A 1 90 ? -10.364 7.258 -6.731 1.00 95.12 90 GLN A O 1
ATOM 625 N N . LYS A 1 91 ? -10.366 9.341 -5.902 1.00 96.38 91 LYS A N 1
ATOM 626 C CA . LYS A 1 91 ? -9.496 9.879 -6.962 1.00 96.38 91 LYS A CA 1
ATOM 627 C C . LYS A 1 91 ? -8.113 9.237 -6.900 1.00 96.38 91 LYS A C 1
ATOM 629 O O . LYS A 1 91 ? -7.531 8.890 -7.930 1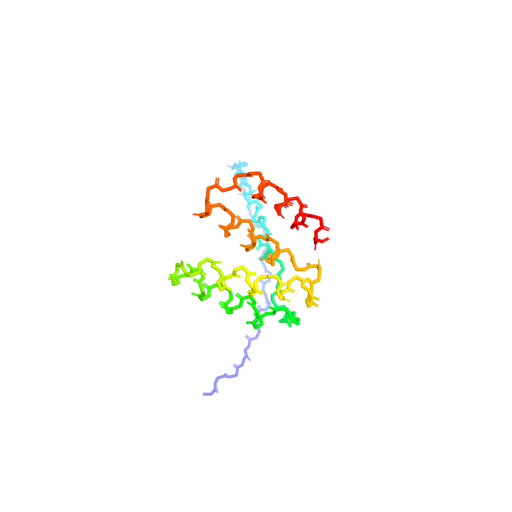.00 96.38 91 LYS A O 1
ATOM 634 N N . THR A 1 92 ? -7.597 9.067 -5.688 1.00 96.69 92 THR A N 1
ATOM 635 C CA . THR A 1 92 ? -6.293 8.447 -5.461 1.00 96.69 92 THR A CA 1
ATOM 636 C C . THR A 1 92 ? -6.330 6.938 -5.727 1.00 96.69 92 THR A C 1
ATOM 638 O O . THR A 1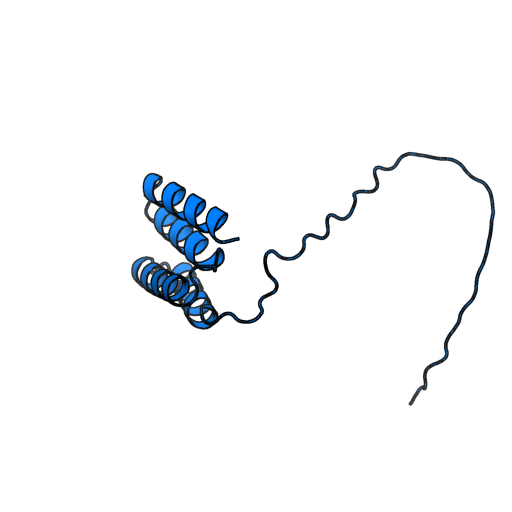 92 ? -5.365 6.411 -6.282 1.00 96.69 92 THR A O 1
ATOM 641 N N . VAL A 1 93 ? -7.449 6.252 -5.452 1.00 98.31 93 VAL A N 1
ATOM 642 C CA . VAL A 1 93 ? -7.660 4.843 -5.853 1.00 98.31 93 VAL A CA 1
ATOM 643 C C . VAL A 1 93 ? -7.445 4.670 -7.357 1.00 98.31 93 VAL A C 1
ATOM 645 O O . VAL A 1 93 ? -6.589 3.893 -7.776 1.00 98.31 93 VAL A O 1
ATOM 648 N N . GLU A 1 94 ? -8.172 5.430 -8.179 1.00 97.19 94 GLU A N 1
ATOM 649 C CA . GLU A 1 94 ? -8.090 5.332 -9.642 1.00 97.19 94 GLU A CA 1
ATOM 650 C C . GLU A 1 94 ? -6.679 5.622 -10.164 1.00 97.19 94 GLU A C 1
ATOM 652 O O . GLU A 1 94 ? -6.179 4.943 -11.067 1.00 97.19 94 GLU A O 1
ATOM 657 N N . ALA A 1 95 ? -6.006 6.615 -9.579 1.00 97.88 95 ALA A N 1
ATOM 658 C CA . ALA A 1 95 ? -4.641 6.952 -9.948 1.00 97.88 95 ALA A CA 1
ATOM 659 C C . ALA A 1 95 ? -3.671 5.786 -9.697 1.00 97.88 95 ALA A C 1
ATOM 661 O O . ALA A 1 95 ? -2.831 5.503 -10.557 1.00 97.88 95 ALA A O 1
ATOM 662 N N . TRP A 1 96 ? -3.793 5.102 -8.557 1.00 97.44 96 TRP A N 1
ATOM 663 C CA . TRP A 1 96 ? -2.937 3.966 -8.218 1.00 97.44 96 TRP A CA 1
ATOM 664 C C . TRP A 1 96 ? -3.274 2.704 -9.006 1.00 97.44 96 TRP A C 1
ATOM 666 O O . TRP A 1 96 ? -2.355 2.033 -9.470 1.00 97.44 96 TRP A O 1
ATOM 676 N N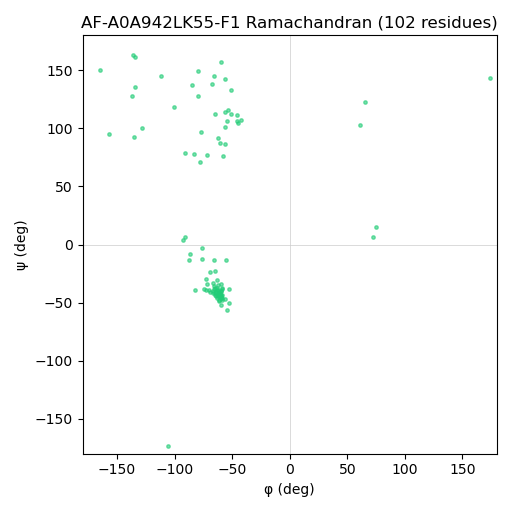 . LEU A 1 97 ? -4.555 2.428 -9.261 1.00 96.69 97 LEU A N 1
ATOM 677 C CA . LEU A 1 97 ? -4.962 1.300 -10.105 1.00 96.69 97 LEU A CA 1
ATOM 678 C C . LEU A 1 97 ? -4.391 1.415 -11.523 1.00 96.69 97 LEU A C 1
ATOM 680 O O . LEU A 1 97 ? -3.847 0.445 -12.046 1.00 96.69 97 LEU A O 1
ATOM 684 N N . ARG A 1 98 ? -4.426 2.612 -12.127 1.00 97.00 98 ARG A N 1
ATOM 685 C CA . ARG A 1 98 ? -3.810 2.836 -13.448 1.00 97.00 98 ARG A CA 1
ATOM 686 C C . ARG A 1 98 ? -2.311 2.552 -13.453 1.00 97.00 98 ARG A C 1
ATOM 688 O O . ARG A 1 98 ? -1.816 1.975 -14.415 1.00 97.00 98 ARG A O 1
ATOM 695 N N . LYS A 1 99 ? -1.596 2.936 -12.393 1.00 95.38 99 LYS A N 1
ATOM 696 C CA . LYS A 1 99 ? -0.163 2.635 -12.261 1.00 95.38 99 LYS A CA 1
ATOM 697 C C . LYS A 1 99 ? 0.085 1.137 -12.106 1.00 95.38 99 LYS A C 1
ATOM 699 O O . LYS A 1 99 ? 0.978 0.622 -12.760 1.00 95.38 99 LYS A O 1
ATOM 704 N N . GLY A 1 100 ? -0.736 0.440 -11.319 1.00 93.75 100 GLY A N 1
ATOM 705 C CA . GLY A 1 100 ? -0.649 -1.013 -11.161 1.00 93.75 100 GLY A CA 1
ATOM 706 C C . GLY A 1 100 ? -0.858 -1.773 -12.470 1.00 93.75 100 GLY A C 1
ATOM 707 O O . GLY A 1 100 ? -0.101 -2.689 -12.758 1.00 93.75 100 GLY A O 1
ATOM 708 N N . MET A 1 101 ? -1.818 -1.352 -13.300 1.00 92.88 101 MET A N 1
ATOM 709 C CA . MET A 1 101 ? -2.030 -1.949 -14.628 1.00 92.88 101 MET A CA 1
ATOM 710 C C . MET A 1 101 ? -0.875 -1.682 -15.597 1.00 92.88 101 MET A C 1
ATOM 712 O O . MET A 1 101 ? -0.582 -2.518 -16.442 1.00 92.88 101 MET A O 1
ATOM 716 N N . ALA A 1 102 ? -0.223 -0.523 -15.485 1.00 93.12 102 ALA A N 1
ATOM 717 C CA . ALA A 1 102 ? 0.946 -0.191 -16.295 1.00 93.12 102 ALA A CA 1
ATOM 718 C C . ALA A 1 102 ? 2.231 -0.902 -15.830 1.00 93.12 102 ALA A C 1
ATOM 720 O O . ALA A 1 102 ? 3.229 -0.855 -16.541 1.00 93.12 102 ALA A O 1
ATOM 721 N N . ALA A 1 103 ? 2.220 -1.518 -14.644 1.00 84.00 103 ALA A N 1
ATOM 722 C CA . ALA A 1 103 ? 3.377 -2.176 -14.042 1.00 84.00 103 ALA A CA 1
ATOM 723 C C . ALA A 1 103 ? 3.504 -3.673 -14.400 1.00 84.00 103 ALA A C 1
ATOM 725 O O . ALA A 1 103 ? 4.364 -4.339 -13.838 1.00 84.00 103 ALA A O 1
ATOM 726 N N . ALA A 1 104 ? 2.663 -4.201 -15.296 1.00 62.16 104 ALA A N 1
ATOM 727 C CA . ALA A 1 104 ? 2.631 -5.612 -15.698 1.00 62.16 104 ALA A CA 1
ATOM 728 C C . ALA A 1 104 ? 3.632 -5.969 -16.811 1.00 62.16 104 ALA A C 1
ATOM 730 O O . ALA A 1 104 ? 3.901 -5.103 -17.676 1.00 62.16 104 ALA A O 1
#

Mean predicted aligned error: 14.13 Å

Radius of gyration: 22.98 Å; Cα contacts (8 Å, |Δi|>4): 97; chains: 1; bounding box: 36×60×42 Å

Near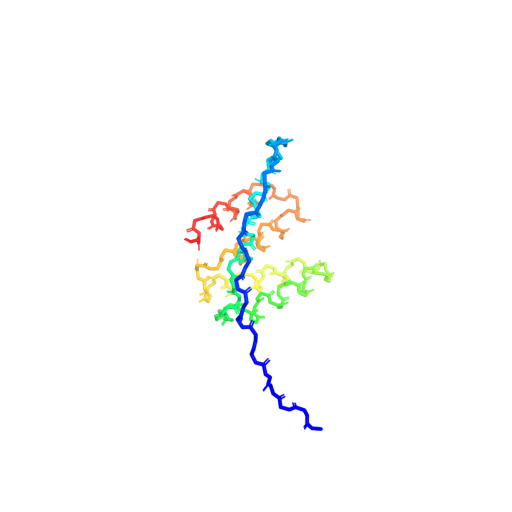est PDB structures (foldseek):
  3kd7-assembly5_E  TM=9.251E-01  e=3.654E-02  unidentified
  2hyz-assembly1_A-2  TM=9.612E-01  e=5.558E-02  unclassified
  2wqh-assembly1_A-2  TM=9.310E-01  e=9.895E-02  synthetic construct
  1w3b-assembly1_A  TM=9.364E-01  e=1.428E-01  Homo sapiens
  5dse-assembly2_C  TM=9.060E-01  e=2.976E-01  Homo sapiens

Secondary structure (DSSP, 8-state):
-PPP---------------------------SS-----TTHHHHHHHHHHHHTT-HHHHHHHHHHHHHH-TT-HHHHHHHHHHHHHTT-HHHHHHHHHHHHHT-

Foldseek 3Di:
DDDDDDDDDDDDDDDDDDDPPPPPPVPVVVVPDDPPPAPLNVLLVQLVVCVVVVNLVRNLVSLVVSCVRPVLQLSSLCSQLVSCVSVVNNVSNVVSNVSSVVSD